Protein AF-A0A6J4NR17-F1 (afdb_monomer)

Structure (mmCIF, N/CA/C/O backbone):
data_AF-A0A6J4NR17-F1
#
_entry.id   AF-A0A6J4NR17-F1
#
loop_
_atom_site.group_PDB
_atom_site.id
_atom_site.type_symbol
_atom_site.label_atom_id
_atom_site.label_alt_id
_atom_site.label_comp_id
_atom_site.label_asym_id
_atom_site.label_entity_id
_atom_site.label_seq_id
_atom_site.pdbx_PDB_ins_code
_atom_site.Cartn_x
_atom_site.Cartn_y
_atom_site.Cartn_z
_atom_site.occupancy
_atom_site.B_iso_or_equiv
_atom_site.auth_seq_id
_atom_site.auth_c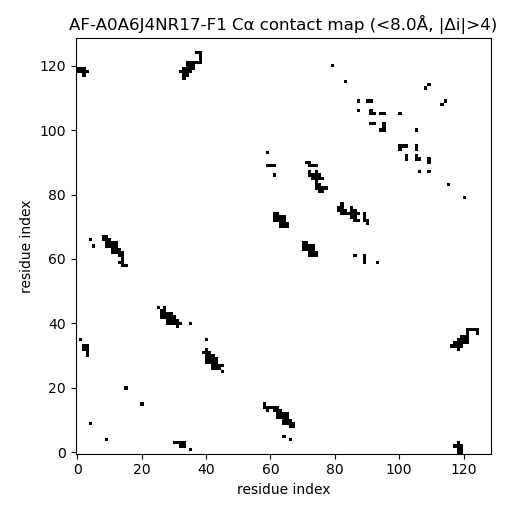omp_id
_atom_site.auth_asym_id
_atom_site.auth_atom_id
_atom_site.pdbx_PDB_model_num
ATOM 1 N N . MET A 1 1 ? 1.013 1.510 -8.398 1.00 89.44 1 MET A N 1
ATOM 2 C CA . MET A 1 1 ? 1.231 1.240 -6.942 1.00 89.44 1 MET A CA 1
ATOM 3 C C . MET A 1 1 ? 2.515 0.470 -6.830 1.00 89.44 1 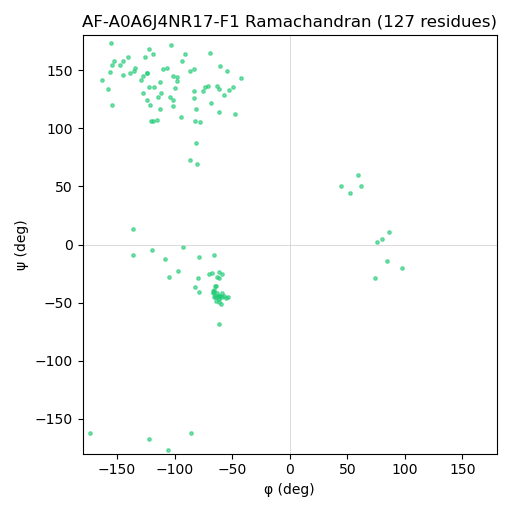MET A C 1
ATOM 5 O O . MET A 1 1 ? 3.311 0.805 -5.965 1.00 89.44 1 MET A O 1
ATOM 9 N N . ASP A 1 2 ? 2.672 -0.502 -7.730 1.00 95.25 2 ASP A N 1
ATOM 10 C CA . ASP A 1 2 ? 3.965 -1.021 -8.154 1.00 95.25 2 ASP A CA 1
ATOM 11 C C . ASP A 1 2 ? 4.675 -1.640 -6.961 1.00 95.25 2 ASP A C 1
ATOM 13 O O . ASP A 1 2 ? 5.808 -1.341 -6.617 1.00 95.25 2 ASP A O 1
ATOM 17 N N . ASP A 1 3 ? 3.915 -2.503 -6.292 1.00 96.62 3 ASP A N 1
ATOM 18 C CA . ASP A 1 3 ? 4.342 -3.299 -5.162 1.00 96.62 3 ASP A CA 1
ATOM 19 C C . ASP A 1 3 ? 4.348 -4.762 -5.601 1.00 96.62 3 ASP A C 1
ATOM 21 O O . ASP A 1 3 ? 3.309 -5.342 -5.935 1.00 96.62 3 ASP A O 1
ATOM 25 N N . HIS A 1 4 ? 5.533 -5.367 -5.598 1.00 95.75 4 HIS A N 1
ATOM 26 C CA . HIS A 1 4 ? 5.730 -6.743 -6.039 1.00 95.75 4 HIS A CA 1
ATOM 27 C C . HIS A 1 4 ? 5.021 -7.775 -5.135 1.00 95.75 4 HIS A C 1
ATOM 29 O O . HIS A 1 4 ? 4.948 -8.955 -5.484 1.00 95.75 4 HIS A O 1
ATOM 35 N N . LEU A 1 5 ? 4.480 -7.351 -3.985 1.00 96.31 5 LEU A N 1
ATOM 36 C CA . LEU A 1 5 ? 3.643 -8.169 -3.108 1.00 96.31 5 LEU A CA 1
ATOM 37 C C . LEU A 1 5 ? 2.194 -8.303 -3.614 1.00 96.31 5 LEU A C 1
ATOM 39 O O . LEU A 1 5 ? 1.425 -9.108 -3.079 1.00 96.31 5 LEU A O 1
ATOM 43 N N . HIS A 1 6 ? 1.771 -7.537 -4.627 1.00 96.06 6 HIS A N 1
ATOM 44 C CA . HIS A 1 6 ? 0.405 -7.584 -5.173 1.00 96.06 6 HIS A CA 1
ATOM 45 C C . HIS A 1 6 ? 0.288 -8.663 -6.252 1.00 96.06 6 HIS A C 1
ATOM 47 O O . HIS A 1 6 ? 0.184 -8.386 -7.442 1.00 96.06 6 HIS A O 1
ATOM 53 N N . GLY A 1 7 ? 0.292 -9.920 -5.811 1.00 95.38 7 GLY A N 1
ATOM 54 C CA . GLY A 1 7 ? 0.147 -11.096 -6.666 1.00 95.38 7 GLY A CA 1
ATOM 55 C C . GLY A 1 7 ? -1.029 -11.995 -6.285 1.00 95.38 7 GLY A C 1
ATOM 56 O O . GLY A 1 7 ? -1.903 -11.649 -5.486 1.00 95.38 7 GLY A O 1
ATOM 57 N N . VAL A 1 8 ? -1.043 -13.197 -6.866 1.00 96.38 8 VAL A N 1
ATOM 58 C CA . VAL A 1 8 ? -2.021 -14.241 -6.532 1.00 96.38 8 VAL A CA 1
ATOM 59 C C . VAL A 1 8 ? -1.949 -14.561 -5.038 1.00 96.38 8 VAL A C 1
ATOM 61 O O . VAL A 1 8 ? -0.882 -14.854 -4.512 1.00 96.38 8 VAL A O 1
ATOM 64 N N . GLY A 1 9 ? -3.103 -14.544 -4.369 1.00 96.81 9 GLY A N 1
ATOM 65 C CA . GLY A 1 9 ? -3.220 -14.827 -2.935 1.00 96.81 9 GLY A CA 1
ATOM 66 C C . GLY A 1 9 ? -3.260 -13.579 -2.051 1.00 96.81 9 GLY A C 1
ATOM 67 O O . GLY A 1 9 ? -3.814 -13.649 -0.955 1.00 96.81 9 GLY A O 1
ATOM 68 N N . THR A 1 10 ? -2.786 -12.432 -2.541 1.00 98.06 10 THR A N 1
ATOM 69 C CA . THR A 1 10 ? -2.851 -11.165 -1.807 1.00 98.06 10 THR A CA 1
ATOM 70 C C . THR A 1 10 ? -4.270 -10.604 -1.827 1.00 98.06 10 THR A C 1
ATOM 72 O O . THR A 1 10 ? -4.911 -10.507 -2.877 1.00 98.06 10 THR A O 1
ATOM 75 N N . LYS A 1 11 ? -4.775 -10.203 -0.659 1.00 98.19 11 LYS A N 1
ATOM 76 C CA . LYS A 1 11 ? -6.002 -9.404 -0.551 1.00 98.19 11 LYS A CA 1
ATOM 77 C C . LYS A 1 11 ? -5.617 -7.944 -0.398 1.00 98.19 11 LYS A C 1
ATOM 79 O O . LYS A 1 11 ? -4.685 -7.631 0.332 1.00 98.19 11 LYS A O 1
ATOM 84 N N . ILE A 1 12 ? -6.356 -7.050 -1.044 1.00 97.88 12 ILE A N 1
ATOM 85 C CA . ILE A 1 12 ? -6.123 -5.611 -0.920 1.00 97.88 12 ILE A CA 1
ATOM 86 C C . ILE A 1 12 ? -7.417 -4.942 -0.469 1.00 97.88 12 ILE A C 1
ATOM 88 O O . ILE A 1 12 ? -8.467 -5.083 -1.100 1.00 97.88 12 ILE A O 1
ATOM 92 N N . TYR A 1 13 ? -7.331 -4.215 0.637 1.00 97.62 13 TYR A N 1
ATOM 93 C CA . TYR A 1 13 ? -8.410 -3.437 1.219 1.00 97.62 13 TYR A CA 1
ATOM 94 C C . TYR A 1 13 ? -8.309 -2.004 0.711 1.00 97.62 13 TYR A C 1
ATOM 96 O O . TYR A 1 13 ? -7.406 -1.260 1.089 1.00 97.62 13 TYR A O 1
ATOM 104 N N . PHE A 1 14 ? -9.249 -1.612 -0.147 1.00 97.38 14 PHE A N 1
ATOM 105 C CA . PHE A 1 14 ? -9.323 -0.256 -0.681 1.00 97.38 14 PHE A CA 1
ATOM 106 C C . PHE A 1 14 ? -10.376 0.578 0.061 1.00 97.38 14 PHE A C 1
ATOM 108 O O . PHE A 1 14 ? -11.509 0.117 0.229 1.00 97.38 14 PHE A O 1
ATOM 115 N N . PRO A 1 15 ? -10.065 1.830 0.449 1.00 96.56 15 PRO A N 1
ATOM 116 C CA . PRO A 1 15 ? -11.072 2.740 0.978 1.00 96.56 15 PRO A CA 1
ATOM 117 C C . PRO A 1 15 ? -12.067 3.142 -0.117 1.00 96.56 15 PRO A C 1
ATOM 119 O O . PRO A 1 15 ? -11.701 3.727 -1.140 1.00 96.56 15 PRO A O 1
ATOM 122 N N . VAL A 1 16 ? -13.354 2.872 0.109 1.00 97.00 16 VAL A N 1
ATOM 123 C CA . VAL A 1 16 ? -14.417 3.214 -0.845 1.00 97.00 16 VAL A CA 1
ATOM 124 C C . VAL A 1 16 ? -14.788 4.683 -0.669 1.00 97.00 16 VAL A C 1
ATOM 126 O O . VAL A 1 16 ? -15.254 5.098 0.392 1.00 97.00 16 VAL A O 1
ATOM 129 N N . ARG A 1 17 ? -14.569 5.488 -1.713 1.00 95.75 17 ARG A N 1
ATOM 130 C CA . ARG A 1 17 ? -14.853 6.939 -1.714 1.00 95.75 17 ARG A CA 1
ATOM 131 C C . ARG A 1 17 ? -15.868 7.372 -2.766 1.00 95.75 17 ARG A C 1
ATOM 133 O O . ARG A 1 17 ? -16.241 8.538 -2.804 1.00 95.75 17 ARG A O 1
ATOM 140 N N . GLN A 1 18 ? -16.307 6.444 -3.614 1.00 96.25 18 GLN A N 1
ATOM 141 C CA . GLN A 1 18 ? -17.293 6.679 -4.665 1.00 96.25 18 GLN A CA 1
ATOM 142 C C . GLN A 1 18 ? -18.333 5.552 -4.685 1.00 96.25 18 GLN A C 1
ATOM 144 O O . GLN A 1 18 ? -17.998 4.410 -4.344 1.00 96.25 18 GLN A O 1
ATOM 149 N N . PRO A 1 19 ? -19.588 5.837 -5.086 1.00 96.38 19 PRO A N 1
ATOM 150 C CA . PRO A 1 19 ? -20.607 4.809 -5.265 1.00 96.38 19 PRO A CA 1
ATOM 151 C C . PRO A 1 19 ? -20.119 3.680 -6.177 1.00 96.38 19 PRO A C 1
ATOM 153 O O . PRO A 1 19 ? -19.550 3.928 -7.235 1.00 96.38 19 PRO A O 1
ATOM 156 N N . GLY A 1 20 ? -20.334 2.433 -5.755 1.00 94.88 20 GLY A N 1
ATOM 157 C CA . GLY A 1 20 ? -19.921 1.248 -6.513 1.00 94.88 20 GLY A CA 1
ATOM 158 C C . GLY A 1 20 ? -18.422 0.927 -6.467 1.00 94.88 20 GLY A C 1
ATOM 159 O O . GLY A 1 20 ? -18.003 -0.022 -7.120 1.00 94.88 20 GLY A O 1
ATOM 160 N N . GLY A 1 21 ? -17.603 1.684 -5.725 1.00 95.31 21 GLY A N 1
ATOM 161 C CA . GLY A 1 21 ? -16.163 1.432 -5.567 1.00 95.31 21 GLY A CA 1
ATOM 162 C C . GLY A 1 21 ? -15.306 1.782 -6.789 1.00 95.31 21 GLY A C 1
ATOM 163 O O . GLY A 1 21 ? -14.162 2.180 -6.607 1.00 95.31 21 GLY A O 1
ATOM 164 N N . MET A 1 22 ? -15.869 1.711 -8.002 1.00 96.06 22 MET A N 1
ATOM 165 C CA . MET A 1 22 ? -15.235 2.103 -9.270 1.00 96.06 22 MET A CA 1
ATOM 166 C C . MET A 1 22 ? -13.857 1.453 -9.480 1.00 96.06 22 MET A C 1
ATOM 168 O O . MET A 1 22 ? -12.899 2.118 -9.865 1.00 96.06 22 MET A O 1
ATOM 172 N N . PHE A 1 23 ? -13.754 0.153 -9.193 1.00 95.69 23 PHE A N 1
ATOM 173 C CA . PHE A 1 23 ? -12.497 -0.585 -9.291 1.00 95.69 23 PHE A CA 1
ATOM 174 C C . PHE A 1 23 ? -11.968 -0.640 -10.732 1.00 95.69 23 PHE A C 1
ATOM 176 O O . PHE A 1 23 ? -12.715 -0.936 -11.666 1.00 95.69 23 PHE A O 1
ATOM 183 N N . GLY A 1 24 ? -10.663 -0.418 -10.882 1.00 95.44 24 GLY A N 1
ATOM 184 C CA . GLY A 1 24 ? -9.911 -0.621 -12.114 1.00 95.44 24 GLY A CA 1
ATOM 185 C C . GLY A 1 24 ? -8.564 -1.268 -11.805 1.00 95.44 24 GLY A C 1
ATOM 186 O O . GLY A 1 24 ? -7.993 -1.034 -10.741 1.00 95.44 24 GLY A O 1
ATOM 187 N N . VAL A 1 25 ? -8.075 -2.092 -12.730 1.00 96.25 25 VAL A N 1
ATOM 188 C CA . VAL A 1 25 ? -6.800 -2.808 -12.613 1.00 96.25 25 VAL A CA 1
ATOM 189 C C . VAL A 1 25 ? -6.143 -2.922 -13.988 1.00 96.25 25 VAL A C 1
ATOM 191 O O . VAL A 1 25 ? -6.835 -3.038 -15.000 1.00 96.25 25 VAL A O 1
ATOM 194 N N . GLY A 1 26 ? -4.818 -2.863 -14.016 1.00 96.25 26 GLY A N 1
ATOM 195 C CA . GLY A 1 26 ? -3.976 -2.919 -15.208 1.00 96.25 26 GLY A CA 1
ATOM 196 C C . GLY A 1 26 ? -2.509 -2.979 -14.790 1.00 96.25 26 GLY A C 1
ATOM 197 O O . GLY A 1 26 ? -2.245 -3.278 -13.630 1.00 96.25 26 GLY A O 1
ATOM 198 N N . ASP A 1 27 ? -1.608 -2.661 -15.722 1.00 96.62 27 ASP A N 1
ATOM 199 C CA . ASP A 1 27 ? -0.167 -2.519 -15.459 1.00 96.62 27 ASP A CA 1
ATOM 200 C C . ASP A 1 27 ? 0.472 -3.797 -14.896 1.00 96.62 27 ASP A C 1
ATOM 202 O O . ASP A 1 27 ? 0.917 -3.877 -13.756 1.00 96.62 27 ASP A O 1
ATOM 206 N N . MET A 1 28 ? 0.381 -4.872 -15.683 1.00 97.62 28 MET A N 1
ATOM 207 C CA . MET A 1 28 ? 0.824 -6.188 -15.238 1.00 97.62 28 MET A CA 1
ATOM 208 C C . MET A 1 28 ? 2.329 -6.317 -15.440 1.00 97.62 28 MET A C 1
ATOM 210 O O . MET A 1 28 ? 2.823 -6.218 -16.565 1.00 97.62 28 MET A O 1
ATOM 214 N N . HIS A 1 29 ? 3.034 -6.671 -14.370 1.00 98.00 29 HIS A N 1
ATOM 215 C CA . HIS A 1 29 ? 4.445 -7.033 -14.421 1.00 98.00 29 HIS A CA 1
ATOM 216 C C . HIS A 1 29 ? 4.617 -8.545 -14.303 1.00 98.00 29 HIS A C 1
ATOM 218 O O . HIS A 1 29 ? 4.152 -9.169 -13.351 1.00 98.00 29 HIS A O 1
ATOM 224 N N . ALA A 1 30 ? 5.344 -9.155 -15.240 1.00 97.56 30 ALA A N 1
ATOM 225 C CA . ALA A 1 30 ? 5.776 -10.547 -15.104 1.00 97.56 30 ALA A CA 1
ATOM 226 C C . ALA A 1 30 ? 6.848 -10.711 -14.007 1.00 97.56 30 ALA A C 1
ATOM 228 O O . ALA A 1 30 ? 7.011 -11.794 -13.449 1.00 97.56 30 ALA A O 1
ATOM 229 N N . SER A 1 31 ? 7.595 -9.641 -13.722 1.00 97.00 31 SER A N 1
ATOM 230 C CA . SER A 1 31 ? 8.553 -9.534 -12.622 1.00 97.00 31 SER A CA 1
ATOM 231 C C . SER A 1 31 ? 8.871 -8.062 -12.371 1.00 97.00 31 SER A C 1
ATOM 233 O O . SER A 1 31 ? 9.044 -7.299 -13.319 1.00 97.00 31 SER A O 1
ATOM 235 N N . MET A 1 32 ? 9.021 -7.685 -11.107 1.00 97.25 32 MET A N 1
ATOM 236 C CA . MET A 1 32 ? 9.438 -6.355 -10.656 1.00 97.25 32 MET A CA 1
ATOM 237 C C . MET A 1 32 ? 10.093 -6.504 -9.276 1.00 97.25 32 MET A C 1
ATOM 239 O O . MET 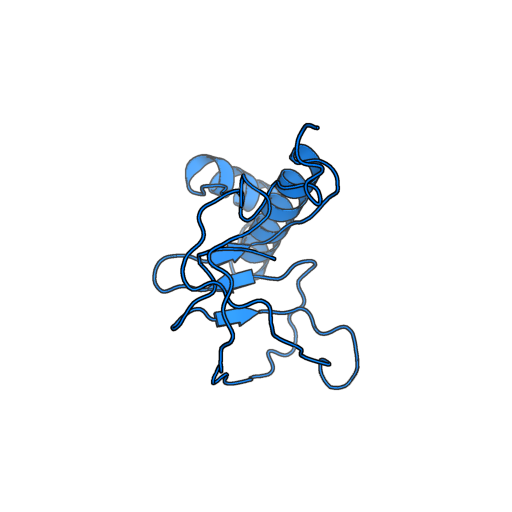A 1 32 ? 9.829 -7.481 -8.575 1.00 97.25 32 MET A O 1
ATOM 243 N N . GLY A 1 33 ? 10.977 -5.580 -8.909 1.00 96.62 33 GLY A N 1
ATOM 244 C CA . GLY A 1 33 ? 11.565 -5.516 -7.571 1.00 96.62 33 GLY A CA 1
ATOM 245 C C . GLY A 1 33 ? 11.302 -4.166 -6.914 1.00 96.62 33 GLY A C 1
ATOM 246 O O . GLY A 1 33 ? 10.900 -3.221 -7.594 1.00 96.62 33 GLY A O 1
ATOM 247 N N . ASP A 1 34 ? 11.582 -4.088 -5.615 1.00 96.44 34 ASP A N 1
ATOM 248 C CA . ASP A 1 34 ? 11.433 -2.866 -4.826 1.00 96.44 34 ASP A CA 1
ATOM 249 C C . ASP A 1 34 ? 12.083 -1.648 -5.489 1.00 96.44 34 ASP A C 1
ATOM 251 O O . ASP A 1 34 ? 13.220 -1.677 -5.977 1.00 96.44 34 ASP A O 1
ATOM 255 N N . GLY A 1 35 ? 11.340 -0.548 -5.472 1.00 94.19 35 GLY A N 1
ATOM 256 C CA . GLY A 1 35 ? 11.745 0.741 -6.003 1.00 94.19 35 GLY A CA 1
ATOM 257 C C . GLY A 1 35 ? 11.506 0.919 -7.499 1.00 94.19 35 GLY A C 1
ATOM 258 O O . GLY A 1 35 ? 11.567 2.066 -7.940 1.00 94.19 35 GLY A O 1
ATOM 259 N N . GLU A 1 36 ? 11.241 -0.155 -8.255 1.00 94.56 36 GLU A N 1
ATOM 260 C CA . GLU A 1 36 ? 11.090 -0.119 -9.717 1.00 94.56 36 GLU A CA 1
ATOM 261 C C . GLU A 1 36 ? 12.191 0.746 -10.368 1.00 94.56 36 GLU A C 1
ATOM 263 O O . GLU A 1 36 ? 11.950 1.700 -11.100 1.00 94.56 36 GLU A O 1
ATOM 268 N N . ILE A 1 37 ? 13.450 0.486 -10.005 1.00 91.75 37 ILE A N 1
ATOM 269 C CA . ILE A 1 37 ? 14.525 1.495 -10.064 1.00 91.75 37 ILE A CA 1
ATOM 270 C C . ILE A 1 37 ? 14.842 2.059 -11.459 1.00 91.75 37 ILE A C 1
ATOM 272 O O . ILE A 1 37 ? 15.402 3.151 -11.561 1.00 91.75 37 ILE A O 1
ATOM 276 N N . CYS A 1 38 ? 14.526 1.332 -12.534 1.00 90.75 38 CYS A N 1
ATOM 277 C CA . CYS A 1 38 ? 14.692 1.809 -13.911 1.00 90.75 38 CYS A CA 1
ATOM 278 C C . CYS A 1 38 ? 13.430 2.480 -14.484 1.00 90.75 38 CYS A C 1
ATOM 280 O O . CYS A 1 38 ? 13.471 2.985 -15.607 1.00 90.75 38 CYS A O 1
ATOM 282 N N . GLY A 1 39 ? 12.344 2.520 -13.709 1.00 91.44 39 GLY A N 1
ATOM 283 C CA . GLY A 1 39 ? 11.044 3.089 -14.055 1.00 91.44 39 GLY A CA 1
ATOM 284 C C . GLY A 1 39 ? 10.095 2.142 -14.784 1.00 91.44 39 GLY A C 1
ATOM 285 O O . GLY A 1 39 ? 9.123 2.624 -15.351 1.00 91.44 39 GLY A O 1
ATOM 286 N N . THR A 1 40 ? 10.412 0.849 -14.853 1.00 93.56 40 THR A N 1
ATOM 287 C CA . THR A 1 40 ? 9.543 -0.181 -15.436 1.00 93.56 40 THR A CA 1
ATOM 288 C C . THR A 1 40 ? 9.878 -1.556 -14.859 1.00 93.56 40 THR A C 1
ATOM 290 O O . THR A 1 40 ? 11.043 -1.847 -14.552 1.00 93.56 40 THR A O 1
ATOM 293 N N . GLY A 1 41 ? 8.874 -2.421 -14.741 1.00 94.56 41 GLY A N 1
ATOM 294 C CA . GLY A 1 41 ? 9.057 -3.853 -14.538 1.00 94.56 41 GLY A CA 1
ATOM 295 C C . GLY A 1 41 ? 9.248 -4.615 -15.856 1.00 94.56 41 GLY A C 1
ATOM 296 O O . GLY A 1 41 ? 9.553 -4.069 -16.916 1.00 94.56 41 GLY A O 1
ATOM 297 N N . VAL A 1 42 ? 9.050 -5.932 -15.817 1.00 97.75 42 VAL A N 1
ATOM 298 C CA . VAL A 1 42 ? 8.852 -6.723 -17.041 1.00 97.75 42 VAL A CA 1
ATOM 299 C C . VAL A 1 42 ? 7.394 -6.575 -17.470 1.00 97.75 42 VAL A C 1
ATOM 301 O O . VAL A 1 42 ? 6.550 -7.381 -17.077 1.00 97.75 42 VAL A O 1
ATOM 304 N N . GLU A 1 43 ? 7.107 -5.536 -18.253 1.00 97.88 43 GLU A N 1
ATOM 305 C CA . GLU A 1 43 ? 5.752 -5.212 -18.716 1.00 97.88 43 GLU A CA 1
ATOM 306 C C . GLU A 1 43 ? 5.139 -6.318 -19.575 1.00 97.88 43 GLU A C 1
ATOM 308 O O . GLU A 1 43 ? 5.767 -6.829 -20.511 1.00 97.88 43 GLU A O 1
ATOM 313 N N . ILE A 1 44 ? 3.882 -6.666 -19.298 1.00 98.06 44 ILE A N 1
ATOM 314 C CA . ILE A 1 44 ? 3.162 -7.684 -20.060 1.00 98.06 44 ILE A CA 1
ATOM 315 C C . ILE A 1 44 ? 1.662 -7.381 -20.155 1.00 98.06 44 ILE A C 1
ATOM 317 O O . ILE A 1 44 ? 1.064 -6.730 -19.304 1.00 98.06 44 ILE A O 1
ATOM 321 N N . ALA A 1 45 ? 1.015 -7.896 -21.201 1.00 98.12 45 ALA A N 1
ATOM 322 C CA . ALA A 1 45 ? -0.436 -8.037 -21.187 1.00 98.12 45 ALA A CA 1
ATOM 323 C C . ALA A 1 45 ? -0.828 -9.154 -20.208 1.00 98.12 45 ALA A C 1
ATOM 325 O O . ALA A 1 45 ? -0.230 -10.230 -20.223 1.00 98.12 45 ALA A O 1
ATOM 326 N N . GLY A 1 46 ? -1.854 -8.932 -19.391 1.00 94.94 46 GLY A N 1
ATOM 327 C CA . GLY A 1 46 ? -2.315 -9.934 -18.435 1.00 94.94 46 GLY A CA 1
ATOM 328 C C . GLY A 1 46 ? -3.822 -9.918 -18.247 1.00 94.94 46 GLY A C 1
ATOM 329 O O . GLY A 1 46 ? -4.497 -8.922 -18.505 1.00 94.94 46 GLY A O 1
ATOM 330 N N . GLU A 1 47 ? -4.333 -11.051 -17.783 1.00 96.88 47 GLU A N 1
ATOM 331 C CA . GLU A 1 47 ? -5.710 -11.218 -17.339 1.00 96.88 47 GLU A CA 1
ATOM 332 C C . GLU A 1 47 ? -5.688 -11.589 -15.857 1.00 96.88 47 GLU A C 1
ATOM 334 O O . GLU A 1 47 ? -4.896 -12.433 -15.433 1.00 96.88 47 GLU A O 1
ATOM 339 N N . VAL A 1 48 ? -6.556 -10.958 -15.066 1.00 96.69 48 VAL A N 1
ATOM 340 C CA . VAL A 1 48 ? -6.667 -11.220 -13.630 1.00 96.69 48 VAL A CA 1
ATOM 341 C C . VAL A 1 48 ? -8.081 -11.643 -13.273 1.00 96.69 48 VAL A C 1
ATOM 343 O O . VAL A 1 48 ? -9.064 -11.036 -13.694 1.00 96.69 48 VAL A O 1
ATOM 346 N N . THR A 1 49 ? -8.182 -12.681 -12.447 1.00 97.81 49 THR A N 1
ATOM 347 C CA . THR A 1 49 ? -9.437 -13.074 -11.805 1.00 97.81 49 THR A CA 1
ATOM 348 C C . THR A 1 49 ? -9.418 -12.577 -10.369 1.00 97.81 49 THR A C 1
ATOM 350 O O . THR A 1 49 ? -8.562 -12.973 -9.582 1.00 97.81 49 THR A O 1
ATOM 353 N N . VAL A 1 50 ? -10.375 -11.722 -10.019 1.00 97.44 50 VAL A N 1
ATOM 354 C CA . VAL A 1 50 ? -10.474 -11.104 -8.692 1.00 97.44 50 VAL A CA 1
ATOM 355 C C . VAL A 1 50 ? -11.834 -11.388 -8.061 1.00 97.44 50 VAL A C 1
ATOM 357 O O . VAL A 1 50 ? -12.851 -11.488 -8.747 1.00 97.44 50 VAL A O 1
ATOM 360 N N . ARG A 1 51 ? -11.856 -11.508 -6.731 1.00 97.81 51 ARG A N 1
ATOM 361 C CA . ARG A 1 51 ? -13.082 -11.628 -5.934 1.00 97.81 51 ARG A CA 1
ATOM 362 C C . ARG A 1 51 ? -13.255 -10.367 -5.103 1.00 97.81 51 ARG A C 1
ATOM 364 O O . ARG A 1 51 ? -12.340 -9.982 -4.383 1.00 97.81 51 ARG A O 1
ATOM 371 N N . PHE A 1 52 ? -14.447 -9.787 -5.154 1.00 97.50 52 PHE A N 1
ATOM 372 C CA . PHE A 1 52 ? -14.798 -8.621 -4.350 1.00 97.50 52 PHE A CA 1
ATOM 373 C C . PHE A 1 52 ? -15.644 -9.010 -3.146 1.00 97.50 52 PHE A C 1
ATOM 375 O O . PHE A 1 52 ? -16.489 -9.903 -3.221 1.00 97.50 52 PHE A O 1
ATOM 382 N N . ASP A 1 53 ? -15.426 -8.287 -2.056 1.00 97.19 53 ASP A N 1
ATOM 383 C CA . ASP A 1 53 ? -16.278 -8.267 -0.875 1.00 97.19 53 ASP A CA 1
ATOM 384 C C . ASP A 1 53 ? -16.358 -6.823 -0.358 1.00 97.19 53 ASP A C 1
ATOM 386 O O . ASP A 1 53 ? -15.527 -5.984 -0.717 1.00 97.19 53 ASP A O 1
ATOM 390 N N . LEU A 1 54 ? -17.362 -6.515 0.463 1.00 96.69 54 LEU A N 1
ATOM 391 C CA . LEU A 1 54 ? -17.565 -5.182 1.020 1.00 96.69 54 LEU A CA 1
ATOM 392 C C . LEU A 1 54 ? -17.479 -5.208 2.545 1.00 96.69 54 LEU A C 1
ATOM 394 O O . LEU A 1 54 ? -18.424 -5.594 3.237 1.00 96.69 54 LEU A O 1
ATOM 398 N N . LEU A 1 55 ? -16.374 -4.683 3.068 1.00 95.69 55 LEU A N 1
ATOM 399 C CA . LEU A 1 55 ? -16.181 -4.478 4.497 1.00 95.69 55 LEU A CA 1
ATOM 400 C C . LEU A 1 55 ? -16.850 -3.172 4.945 1.00 95.69 55 LEU A C 1
ATOM 402 O O . LEU A 1 55 ? -16.379 -2.077 4.650 1.00 95.69 55 LEU A O 1
ATOM 406 N N . LYS A 1 56 ? -17.977 -3.281 5.653 1.00 95.56 56 LYS A N 1
ATOM 407 C CA . LYS A 1 56 ? -18.709 -2.118 6.180 1.00 95.56 56 LYS A CA 1
ATOM 408 C C . LYS A 1 56 ? -18.176 -1.696 7.548 1.00 95.56 56 LYS A C 1
ATOM 410 O O . LYS A 1 56 ? -17.763 -2.531 8.344 1.00 95.56 56 LYS A O 1
ATOM 415 N N . GLY A 1 57 ? -18.267 -0.399 7.842 1.00 92.81 57 GLY A N 1
ATOM 416 C CA . GLY A 1 57 ? -17.922 0.157 9.156 1.00 92.81 57 GLY A CA 1
ATOM 417 C C . GLY A 1 57 ? -16.426 0.371 9.395 1.00 92.81 57 GLY A C 1
ATOM 418 O O . GLY A 1 57 ? -16.055 0.778 10.490 1.00 92.81 57 GLY A O 1
ATOM 419 N N . LYS A 1 58 ? -15.580 0.138 8.386 1.00 91.56 58 LYS A N 1
ATOM 420 C CA . LYS A 1 58 ? -14.149 0.457 8.411 1.00 91.56 58 LYS A CA 1
ATOM 421 C C . LYS A 1 58 ? -13.792 1.357 7.232 1.00 91.56 58 LYS A C 1
ATOM 423 O O . LYS A 1 58 ? -14.418 1.259 6.178 1.00 91.56 58 LYS A O 1
ATOM 428 N N . GLN A 1 59 ? -12.811 2.233 7.429 1.00 92.56 59 GLN A N 1
ATOM 429 C CA . GLN A 1 59 ? -12.297 3.127 6.394 1.00 92.56 59 GLN A CA 1
ATOM 430 C C . GLN A 1 59 ? -10.848 3.508 6.716 1.00 92.56 59 GLN A C 1
ATOM 432 O O . GLN A 1 59 ? -10.602 4.112 7.757 1.00 92.56 59 GLN A O 1
ATOM 437 N N . GLY A 1 60 ? -9.923 3.180 5.813 1.00 92.25 60 GLY A N 1
ATOM 438 C CA . GLY A 1 60 ? -8.525 3.626 5.868 1.00 92.25 60 GLY A CA 1
ATOM 439 C C . GLY A 1 60 ? -8.293 4.936 5.108 1.00 92.25 60 GLY A C 1
ATOM 440 O O . GLY A 1 60 ? -9.125 5.356 4.286 1.00 92.25 60 GLY A O 1
ATOM 441 N N . ALA A 1 61 ? -7.162 5.598 5.355 1.00 95.50 61 ALA A N 1
ATOM 442 C CA . ALA A 1 61 ? -6.713 6.695 4.496 1.00 95.50 61 ALA A CA 1
ATOM 443 C C . ALA A 1 61 ? -5.993 6.140 3.257 1.00 95.50 61 ALA A C 1
ATOM 445 O O . ALA A 1 61 ? -6.219 6.621 2.141 1.00 95.50 61 ALA A O 1
ATOM 446 N N . TRP A 1 62 ? -5.242 5.059 3.429 1.00 97.38 62 TRP A N 1
ATOM 447 C CA . TRP A 1 62 ? -4.532 4.360 2.364 1.00 97.38 62 TRP A CA 1
ATOM 448 C C . TRP A 1 62 ? -5.009 2.913 2.195 1.00 97.38 62 TRP A C 1
ATOM 450 O O . TRP A 1 62 ? -5.720 2.389 3.055 1.00 97.38 62 TRP A O 1
ATOM 460 N N . PRO A 1 63 ? -4.688 2.259 1.063 1.00 97.25 63 PRO A N 1
ATOM 461 C CA . PRO A 1 63 ? -4.889 0.826 0.934 1.00 97.25 63 PRO A CA 1
ATOM 462 C C . PRO A 1 63 ? -4.085 0.050 1.980 1.00 97.25 63 PRO A C 1
ATOM 464 O O . PRO A 1 63 ? -3.020 0.488 2.417 1.00 97.25 63 PRO A O 1
ATOM 467 N N . VAL A 1 64 ? -4.565 -1.141 2.318 1.00 97.69 64 VAL A N 1
ATOM 468 C CA . VAL A 1 64 ? -3.821 -2.120 3.117 1.00 97.69 64 VAL A CA 1
ATOM 469 C C . VAL A 1 64 ? -3.829 -3.444 2.367 1.00 97.69 64 VAL A C 1
ATOM 471 O O . VAL A 1 64 ? -4.891 -3.892 1.939 1.00 97.69 64 VAL A O 1
ATOM 474 N N . SER A 1 65 ? -2.672 -4.074 2.207 1.00 97.94 65 SER A N 1
ATOM 475 C CA . SER A 1 65 ? -2.564 -5.425 1.650 1.00 97.94 65 SER A CA 1
ATOM 476 C C . SER A 1 65 ? -2.442 -6.452 2.772 1.00 97.94 65 SER A C 1
ATOM 478 O O . SER A 1 65 ? -1.815 -6.195 3.793 1.00 97.94 65 SER A O 1
ATOM 480 N N . GLU A 1 66 ? -3.034 -7.622 2.586 1.00 97.81 66 GLU A N 1
ATOM 481 C CA . GLU A 1 66 ? -2.917 -8.781 3.470 1.00 97.81 66 GLU A CA 1
ATOM 482 C C . GLU A 1 66 ? -2.361 -9.939 2.642 1.00 97.81 66 GLU A C 1
ATOM 484 O O . GLU A 1 66 ? -2.965 -10.354 1.644 1.00 97.81 66 GLU A O 1
ATOM 489 N N . THR A 1 67 ? -1.206 -10.444 3.061 1.00 97.19 67 THR A N 1
ATOM 490 C CA . THR A 1 67 ? -0.611 -11.690 2.570 1.00 97.19 67 THR A CA 1
ATOM 491 C C . THR A 1 67 ? -0.775 -12.785 3.628 1.00 97.19 67 THR A C 1
ATOM 493 O O . THR A 1 67 ? -1.383 -12.569 4.676 1.00 97.19 67 THR A O 1
ATOM 496 N N . GLU A 1 68 ? -0.237 -13.978 3.374 1.00 96.25 68 GLU A N 1
ATOM 497 C CA . GLU A 1 68 ? -0.189 -15.042 4.387 1.00 96.25 68 GLU A CA 1
ATOM 498 C C . GLU A 1 68 ? 0.666 -14.652 5.608 1.00 96.25 68 GLU A C 1
ATOM 500 O O . GLU A 1 68 ? 0.411 -15.109 6.721 1.00 96.25 68 GLU A O 1
ATOM 505 N N . GLU A 1 69 ? 1.655 -13.781 5.408 1.00 95.00 69 GLU A N 1
ATOM 506 C CA . GLU A 1 69 ? 2.693 -13.487 6.398 1.00 95.00 69 GLU A CA 1
ATOM 507 C C . GLU A 1 69 ? 2.500 -12.131 7.086 1.00 95.00 69 GLU A C 1
ATOM 509 O O . GLU A 1 69 ? 2.940 -11.955 8.225 1.00 95.00 69 GLU A O 1
ATOM 514 N N . ALA A 1 70 ? 1.861 -11.163 6.419 1.00 95.94 70 ALA A N 1
ATOM 515 C CA . ALA A 1 70 ? 1.851 -9.783 6.884 1.00 95.94 70 ALA A CA 1
ATOM 516 C C . ALA A 1 70 ? 0.625 -8.971 6.447 1.00 95.94 70 ALA A C 1
ATOM 518 O O . ALA A 1 70 ? -0.018 -9.229 5.429 1.00 95.94 70 ALA A O 1
ATOM 519 N N . TRP A 1 71 ? 0.373 -7.916 7.224 1.00 97.12 71 TRP A N 1
ATOM 520 C CA . TRP A 1 71 ? -0.460 -6.781 6.840 1.00 97.12 71 TRP A CA 1
ATOM 521 C C . TRP A 1 71 ? 0.456 -5.622 6.452 1.00 97.12 71 TRP A C 1
ATOM 523 O O . TRP A 1 71 ? 1.302 -5.211 7.244 1.00 97.12 71 TRP A O 1
ATOM 533 N N . ILE A 1 72 ? 0.283 -5.095 5.244 1.00 97.75 72 ILE A N 1
ATOM 534 C CA . ILE A 1 72 ? 1.124 -4.055 4.655 1.00 97.75 72 ILE A CA 1
ATOM 535 C C . ILE A 1 72 ? 0.274 -2.806 4.452 1.00 97.75 72 ILE A C 1
ATOM 537 O O . ILE A 1 72 ? -0.588 -2.768 3.574 1.00 97.75 72 ILE A O 1
ATOM 541 N N . ALA A 1 73 ? 0.496 -1.788 5.281 1.00 97.62 73 ALA A N 1
ATOM 542 C CA . ALA A 1 73 ? -0.145 -0.491 5.118 1.00 97.62 73 ALA A CA 1
ATOM 543 C C . ALA A 1 73 ? 0.620 0.354 4.095 1.00 97.62 73 ALA A C 1
ATOM 545 O O . ALA A 1 73 ? 1.843 0.478 4.172 1.00 97.62 73 ALA A O 1
ATOM 546 N N . HIS A 1 74 ? -0.107 0.946 3.151 1.00 97.69 74 HIS A N 1
ATOM 54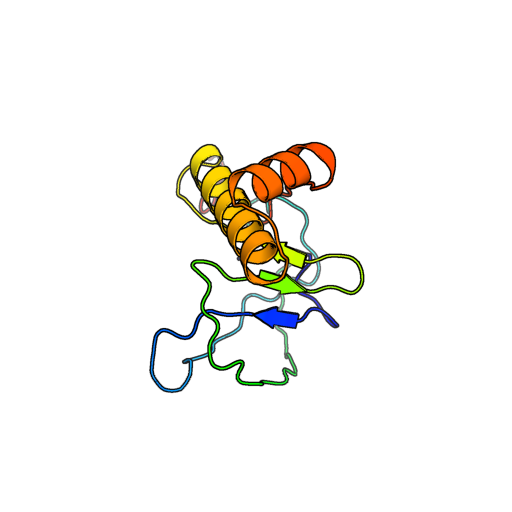7 C CA . HIS A 1 74 ? 0.487 1.748 2.086 1.00 97.69 74 HIS A CA 1
ATOM 548 C C . HIS A 1 74 ? 0.530 3.229 2.449 1.00 97.69 74 HIS A C 1
ATOM 550 O O . HIS A 1 7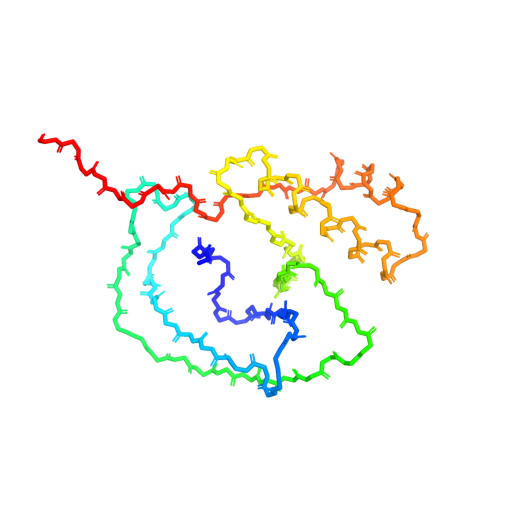4 ? -0.245 3.716 3.265 1.00 97.69 74 HIS A O 1
ATOM 556 N N . GLY A 1 75 ? 1.425 3.965 1.802 1.00 96.50 75 GLY A N 1
ATOM 557 C CA . GLY A 1 75 ? 1.494 5.418 1.878 1.00 96.50 75 GLY A CA 1
ATOM 558 C C . GLY A 1 75 ? 2.217 5.950 0.653 1.00 96.50 75 GLY A C 1
ATOM 559 O O . GLY A 1 75 ? 3.247 5.409 0.260 1.00 96.50 75 GLY A O 1
ATOM 560 N N . THR A 1 76 ? 1.676 6.991 0.021 1.00 94.38 76 THR A N 1
ATOM 561 C CA . THR A 1 76 ? 2.317 7.615 -1.145 1.00 94.38 76 THR A CA 1
ATOM 562 C C . THR A 1 76 ? 2.417 9.116 -0.946 1.00 94.38 76 THR A C 1
ATOM 564 O O . THR A 1 76 ? 1.512 9.755 -0.410 1.00 94.38 76 THR A O 1
ATOM 567 N N . ALA A 1 77 ? 3.533 9.683 -1.378 1.00 93.62 77 ALA A N 1
ATOM 568 C CA . ALA A 1 77 ? 3.768 11.114 -1.395 1.00 93.62 77 ALA A CA 1
ATOM 569 C C . ALA A 1 77 ? 4.805 11.435 -2.475 1.00 93.62 77 ALA A C 1
ATOM 571 O O . ALA A 1 77 ? 5.388 10.534 -3.075 1.00 93.62 77 ALA A O 1
ATOM 572 N N . ILE A 1 78 ? 5.039 12.726 -2.712 1.00 89.75 78 ILE A N 1
ATOM 573 C CA . ILE A 1 78 ? 6.058 13.185 -3.668 1.00 89.75 78 ILE A CA 1
ATOM 574 C C . ILE A 1 78 ? 7.464 12.814 -3.181 1.00 89.75 78 ILE A C 1
ATOM 576 O O . ILE A 1 78 ? 8.302 12.395 -3.974 1.00 89.75 78 ILE A O 1
ATOM 580 N N . GLU A 1 79 ? 7.713 12.965 -1.88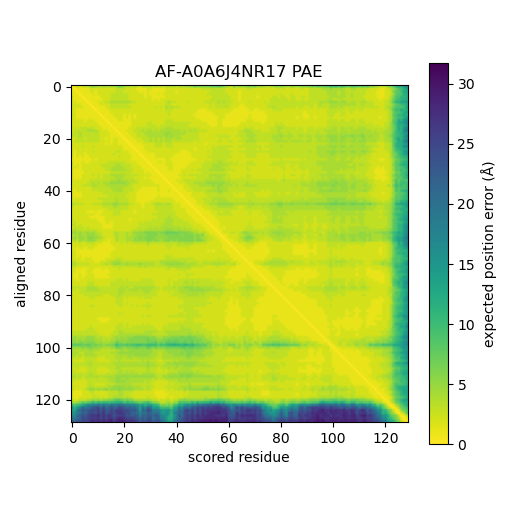0 1.00 90.69 79 GLU A N 1
ATOM 581 C CA . GLU A 1 79 ? 9.010 12.715 -1.262 1.00 90.69 79 GLU A CA 1
ATOM 582 C C . GLU A 1 79 ? 8.936 11.498 -0.334 1.00 90.69 79 GLU A C 1
ATOM 584 O O . GLU A 1 79 ? 7.975 11.318 0.420 1.00 90.69 79 GLU A O 1
ATOM 589 N N . TYR A 1 80 ? 9.985 10.673 -0.354 1.00 91.69 80 TYR A N 1
ATOM 590 C CA . TYR A 1 80 ? 10.045 9.429 0.418 1.00 91.69 80 TYR A CA 1
ATOM 591 C C . TYR A 1 80 ? 9.760 9.604 1.926 1.00 91.69 80 TYR A C 1
ATOM 593 O O . TYR A 1 80 ? 8.962 8.833 2.459 1.00 91.69 80 TYR A O 1
ATOM 601 N N . PRO A 1 81 ? 10.316 10.611 2.638 1.00 95.75 81 PRO A N 1
ATOM 602 C CA . PRO A 1 81 ? 10.036 10.785 4.066 1.00 95.75 81 PRO A CA 1
ATOM 603 C C . PRO A 1 81 ? 8.556 11.036 4.380 1.00 95.75 81 PRO A C 1
ATOM 605 O O . PRO A 1 81 ? 8.089 10.702 5.470 1.00 95.75 81 PRO A O 1
ATOM 608 N N . ASP A 1 82 ? 7.819 11.630 3.442 1.00 96.25 82 ASP A N 1
ATOM 609 C CA . ASP A 1 82 ? 6.391 11.875 3.600 1.00 96.25 82 ASP A CA 1
ATOM 610 C C . ASP A 1 82 ? 5.588 10.599 3.340 1.00 96.25 82 ASP A C 1
ATOM 612 O O . ASP A 1 82 ? 4.702 10.279 4.129 1.00 96.25 82 ASP A O 1
ATOM 616 N N . ALA A 1 83 ? 5.959 9.818 2.321 1.00 95.88 83 ALA A N 1
ATOM 617 C CA . ALA A 1 83 ? 5.349 8.517 2.044 1.00 95.88 83 ALA A CA 1
ATOM 618 C C . ALA A 1 83 ? 5.547 7.543 3.218 1.00 95.88 83 ALA A C 1
ATOM 620 O O . ALA A 1 83 ? 4.589 6.921 3.676 1.00 95.88 83 ALA A O 1
ATOM 621 N N . LEU A 1 84 ? 6.764 7.498 3.773 1.00 96.56 84 LEU A N 1
ATOM 622 C CA . LEU A 1 84 ? 7.096 6.746 4.983 1.00 96.56 84 LEU A CA 1
ATOM 623 C C . LEU A 1 84 ? 6.197 7.148 6.159 1.00 96.56 84 LEU A C 1
ATOM 625 O O . LEU A 1 84 ? 5.669 6.294 6.869 1.00 96.56 84 LEU A O 1
ATOM 629 N N . ARG A 1 85 ? 5.996 8.455 6.371 1.00 97.19 85 ARG A N 1
ATOM 630 C CA . ARG A 1 85 ? 5.136 8.948 7.453 1.00 97.19 85 ARG A CA 1
ATOM 631 C C . ARG A 1 85 ? 3.687 8.507 7.272 1.00 97.19 85 ARG A C 1
ATOM 633 O O . ARG A 1 85 ? 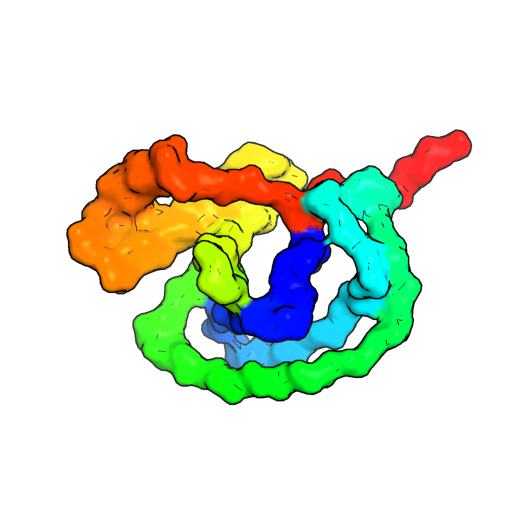3.055 8.141 8.259 1.00 97.19 85 ARG A O 1
ATOM 640 N N . GLU A 1 86 ? 3.172 8.560 6.049 1.00 97.44 86 GLU A N 1
ATOM 641 C CA . GLU A 1 86 ? 1.813 8.127 5.729 1.00 97.44 86 GLU A CA 1
ATOM 642 C C . GLU A 1 86 ? 1.628 6.617 5.928 1.00 97.44 86 GLU A C 1
ATOM 644 O O . GLU A 1 86 ? 0.683 6.215 6.605 1.00 97.44 86 GLU A O 1
ATOM 649 N N . ALA A 1 87 ? 2.569 5.794 5.456 1.00 97.44 87 ALA A N 1
ATOM 650 C CA . ALA A 1 87 ? 2.526 4.343 5.640 1.00 97.44 87 ALA A CA 1
ATOM 651 C C . ALA A 1 87 ? 2.570 3.953 7.129 1.00 97.44 87 ALA A C 1
ATOM 653 O O . ALA A 1 87 ? 1.728 3.190 7.605 1.00 97.44 87 ALA A O 1
ATOM 654 N N . CYS A 1 88 ? 3.489 4.540 7.907 1.00 97.44 88 CYS A N 1
ATOM 655 C CA . CYS A 1 88 ? 3.573 4.284 9.347 1.00 97.44 88 CYS A CA 1
ATOM 656 C C . CYS A 1 88 ? 2.329 4.771 10.104 1.00 97.44 88 CYS A C 1
ATOM 658 O O . CYS A 1 88 ? 1.902 4.139 11.071 1.00 97.44 88 CYS A O 1
ATOM 660 N N . ARG A 1 89 ? 1.742 5.898 9.682 1.00 97.00 89 ARG A N 1
ATOM 661 C CA . ARG A 1 89 ? 0.499 6.424 10.256 1.00 97.00 89 ARG A CA 1
ATOM 662 C C . ARG A 1 89 ? -0.658 5.460 10.004 1.00 97.00 89 ARG A C 1
ATOM 664 O O . ARG A 1 89 ? -1.368 5.137 10.951 1.00 97.00 89 ARG A O 1
ATOM 671 N N . GLU A 1 90 ? -0.837 4.996 8.769 1.00 97.75 90 GLU A N 1
ATOM 672 C CA . GLU A 1 90 ? -1.887 4.032 8.421 1.00 97.75 90 GLU A CA 1
ATOM 673 C C . GLU A 1 90 ? -1.708 2.719 9.198 1.00 97.75 90 GLU A C 1
ATOM 675 O O . GLU A 1 90 ? -2.664 2.231 9.798 1.00 97.75 90 GLU A O 1
ATOM 680 N N . ALA A 1 91 ? -0.478 2.200 9.295 1.00 97.56 91 ALA A N 1
ATOM 681 C CA . ALA A 1 91 ? -0.176 1.006 10.088 1.00 97.56 91 ALA A CA 1
ATOM 682 C C . ALA A 1 91 ? -0.534 1.180 11.576 1.00 97.56 91 ALA A C 1
ATOM 684 O O . ALA A 1 91 ? -1.101 0.275 12.192 1.00 97.56 91 ALA A O 1
ATOM 685 N N . ALA A 1 92 ? -0.237 2.345 12.162 1.00 97.31 92 ALA A N 1
ATOM 686 C CA . ALA A 1 92 ? -0.556 2.625 13.561 1.00 97.31 92 ALA A CA 1
ATOM 687 C C . ALA A 1 92 ? -2.073 2.698 13.794 1.00 97.31 92 ALA A C 1
ATOM 689 O O . ALA A 1 92 ? -2.566 2.139 14.774 1.00 97.31 92 ALA A O 1
ATOM 690 N N . TYR A 1 93 ? -2.819 3.333 12.882 1.00 96.38 93 TYR A N 1
ATOM 691 C CA . TYR A 1 93 ? -4.283 3.370 12.945 1.00 96.38 93 TYR A CA 1
ATOM 692 C C . TYR A 1 93 ? -4.910 1.990 12.760 1.00 96.38 93 TYR A C 1
ATOM 694 O O . TYR A 1 93 ? -5.866 1.673 13.466 1.00 96.38 93 TYR A O 1
ATOM 702 N N . LEU A 1 94 ? -4.370 1.162 11.862 1.00 95.62 94 LEU A N 1
ATOM 703 C CA . LEU A 1 94 ? -4.815 -0.218 11.688 1.00 95.62 94 LEU A CA 1
ATOM 704 C C . LEU A 1 94 ? -4.651 -1.009 12.993 1.00 95.62 94 LEU A C 1
ATOM 706 O O . LEU A 1 94 ? -5.611 -1.600 13.480 1.00 95.62 94 LEU A O 1
ATOM 710 N N . LEU A 1 95 ? -3.461 -0.972 13.600 1.00 95.06 95 LEU A N 1
ATOM 711 C CA . LEU A 1 95 ? -3.192 -1.684 14.853 1.00 95.06 95 LEU A CA 1
ATOM 712 C C . LEU A 1 95 ? -4.084 -1.205 16.001 1.00 95.06 95 LEU A C 1
ATOM 714 O O . LEU A 1 95 ? -4.716 -2.028 16.660 1.00 95.06 95 LEU A O 1
ATOM 718 N N . ALA A 1 96 ? -4.167 0.108 16.223 1.00 95.06 96 ALA A N 1
ATOM 719 C CA . ALA A 1 96 ? -4.995 0.680 17.285 1.00 95.06 96 ALA A CA 1
ATOM 720 C C . ALA A 1 96 ? -6.506 0.500 17.033 1.00 95.06 96 ALA A C 1
ATOM 722 O O . ALA A 1 96 ? -7.299 0.514 17.970 1.00 95.06 96 ALA A O 1
ATOM 723 N N . GLY A 1 97 ? -6.923 0.346 15.773 1.00 92.88 97 GLY A N 1
ATOM 724 C CA . GLY A 1 97 ? -8.317 0.117 15.395 1.00 92.88 97 GLY A CA 1
ATOM 725 C C . GLY A 1 97 ? -8.782 -1.329 15.579 1.00 92.88 97 GLY A C 1
ATOM 726 O O . GLY A 1 97 ? -9.967 -1.555 15.829 1.00 92.88 97 GLY A O 1
ATOM 727 N N . GLU A 1 98 ? -7.875 -2.303 15.466 1.00 92.06 98 GLU A N 1
ATOM 728 C CA . GLU A 1 98 ? -8.197 -3.726 15.646 1.00 92.06 98 GLU A CA 1
ATOM 729 C C . GLU A 1 98 ? -7.878 -4.252 17.058 1.00 9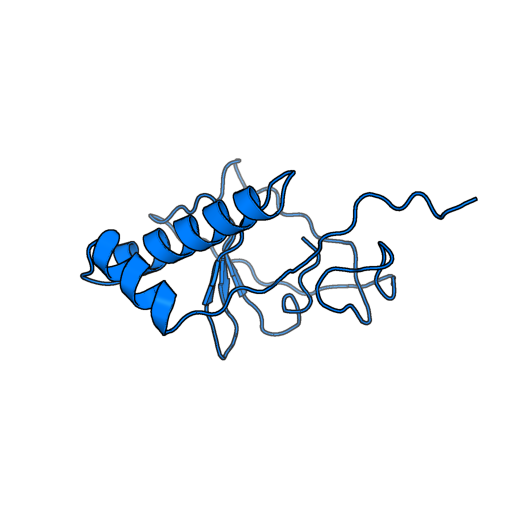2.06 98 GLU A C 1
ATOM 731 O O . GLU A 1 98 ? -8.459 -5.251 17.485 1.00 92.06 98 GLU A O 1
ATOM 736 N N . TRP A 1 99 ? -6.973 -3.598 17.794 1.00 91.88 99 TRP A N 1
ATOM 737 C CA . TRP A 1 99 ? -6.477 -4.063 19.095 1.00 91.88 99 TRP A CA 1
ATOM 738 C C . TRP A 1 99 ? -6.648 -2.998 20.176 1.00 91.88 99 TRP A C 1
ATOM 740 O O . TRP A 1 99 ? -6.794 -1.812 19.903 1.00 91.88 99 TRP A O 1
ATOM 750 N N . ILE A 1 100 ? -6.607 -3.424 21.440 1.00 93.06 100 ILE A N 1
ATOM 751 C CA . ILE A 1 100 ? -6.711 -2.528 22.599 1.00 93.06 100 ILE A CA 1
ATOM 752 C C . ILE A 1 100 ? -5.340 -1.879 22.852 1.00 93.06 100 ILE A C 1
ATOM 754 O O . ILE A 1 100 ? -4.660 -2.213 23.819 1.00 93.06 100 ILE A O 1
ATOM 758 N N . LEU A 1 101 ? -4.921 -1.000 21.941 1.00 95.56 101 LEU A N 1
ATOM 759 C CA . LEU A 1 101 ? -3.688 -0.215 22.016 1.00 95.56 101 LEU A CA 1
ATOM 760 C C . LEU A 1 101 ? -4.009 1.268 21.822 1.00 95.56 101 LEU A C 1
ATOM 762 O O . LEU A 1 101 ? -4.874 1.623 21.020 1.00 95.56 101 LEU A O 1
ATOM 766 N N . SER A 1 102 ? -3.285 2.144 22.517 1.00 96.88 102 SER A N 1
ATOM 767 C CA . SER A 1 102 ? -3.230 3.554 22.127 1.00 96.88 102 SER A CA 1
ATOM 768 C C . SER A 1 102 ? -2.455 3.728 20.813 1.00 96.88 102 SER A C 1
ATOM 770 O O . SER A 1 102 ? -1.722 2.835 20.375 1.00 96.88 102 SER A O 1
ATOM 772 N N . LEU A 1 103 ? -2.581 4.895 20.172 1.00 95.81 103 LEU A N 1
ATOM 773 C CA . LEU A 1 103 ? -1.792 5.197 18.972 1.00 95.81 103 LEU A CA 1
ATOM 774 C C . LEU A 1 103 ? -0.293 5.253 19.282 1.00 95.81 103 LEU A C 1
ATOM 776 O O . LEU A 1 103 ? 0.520 4.821 18.468 1.00 95.81 103 LEU A O 1
ATOM 780 N N . GLU A 1 104 ? 0.078 5.755 20.458 1.00 96.38 104 GLU A N 1
ATOM 781 C CA . GLU A 1 104 ? 1.461 5.813 20.917 1.00 96.38 104 GLU A CA 1
ATOM 782 C C . GLU A 1 104 ? 2.040 4.408 21.124 1.00 96.38 104 GLU A C 1
ATOM 784 O O . GLU A 1 104 ? 3.153 4.130 20.678 1.00 96.38 104 GLU A O 1
ATOM 789 N N . GLU A 1 105 ? 1.279 3.504 21.748 1.00 97.56 105 GLU A N 1
ATOM 790 C CA . GLU A 1 105 ? 1.677 2.105 21.940 1.00 97.56 105 GLU A CA 1
ATOM 791 C C . GLU A 1 105 ? 1.812 1.373 20.604 1.00 97.56 105 GLU A C 1
ATOM 793 O O . GLU A 1 105 ? 2.814 0.692 20.377 1.00 97.56 105 GLU A O 1
ATOM 798 N N . ALA A 1 106 ? 0.846 1.556 19.698 1.00 97.56 106 ALA A N 1
ATOM 799 C CA . ALA A 1 106 ? 0.902 0.996 18.353 1.00 97.56 106 ALA A CA 1
ATOM 800 C C . ALA A 1 106 ? 2.147 1.484 17.598 1.0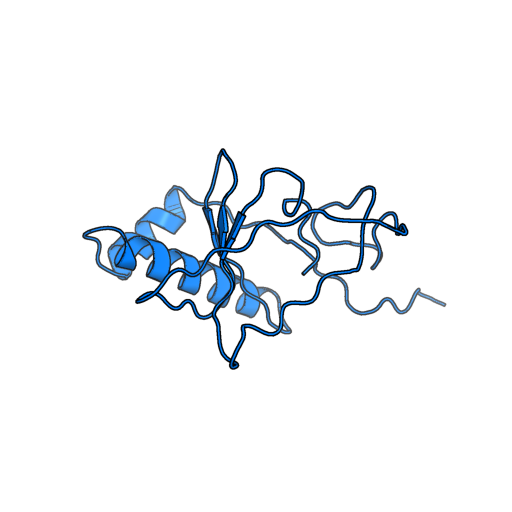0 97.56 106 ALA A C 1
ATOM 802 O O . ALA A 1 106 ? 2.868 0.682 17.008 1.00 97.56 106 ALA A O 1
ATOM 803 N N . PHE A 1 107 ? 2.452 2.782 17.663 1.00 95.75 107 PHE A N 1
ATOM 804 C CA . PHE A 1 107 ? 3.617 3.351 16.990 1.00 95.75 107 PHE A CA 1
ATOM 805 C C . PHE A 1 107 ? 4.947 2.846 17.573 1.00 95.75 107 PHE A C 1
ATOM 807 O O . PHE A 1 107 ? 5.870 2.524 16.823 1.00 95.75 107 PHE A O 1
ATOM 814 N N . ILE A 1 108 ? 5.047 2.715 18.901 1.00 97.00 108 ILE A N 1
ATOM 815 C CA . ILE A 1 108 ? 6.223 2.120 19.556 1.00 97.00 108 ILE A CA 1
ATOM 816 C C . ILE A 1 108 ? 6.393 0.659 19.132 1.00 97.00 108 ILE A C 1
ATOM 818 O O . ILE A 1 108 ? 7.508 0.254 18.809 1.00 97.00 108 ILE A O 1
ATOM 822 N N . LEU A 1 109 ? 5.307 -0.121 19.098 1.00 96.50 109 LEU A N 1
ATOM 823 C CA . LEU A 1 109 ? 5.342 -1.519 18.674 1.00 96.50 109 LEU A CA 1
ATOM 824 C C . LEU A 1 109 ? 5.816 -1.660 17.223 1.00 96.50 109 LEU A C 1
ATOM 826 O O . LEU A 1 109 ? 6.677 -2.494 16.946 1.00 96.50 109 LEU A O 1
ATOM 830 N N . LEU A 1 110 ? 5.305 -0.827 16.313 1.00 96.94 110 LEU A N 1
ATOM 831 C CA . LEU A 1 110 ? 5.754 -0.807 14.919 1.00 96.94 110 LEU A CA 1
ATOM 832 C C . LEU A 1 110 ? 7.263 -0.561 14.824 1.00 96.94 110 LEU A C 1
ATOM 834 O O . LEU A 1 110 ? 7.951 -1.296 14.130 1.00 96.94 110 LEU A O 1
ATOM 838 N N . SER A 1 111 ? 7.800 0.389 15.592 1.00 96.81 111 SER A N 1
ATOM 839 C CA . SER A 1 111 ? 9.235 0.720 15.581 1.00 96.81 111 SER A CA 1
ATOM 840 C C . SER A 1 111 ? 10.163 -0.458 15.929 1.00 96.81 111 SER A C 1
ATOM 842 O O . SER A 1 111 ? 11.322 -0.475 15.523 1.00 96.81 111 SER A O 1
ATOM 844 N N . ILE A 1 112 ? 9.676 -1.450 16.685 1.00 97.12 112 ILE A N 1
ATOM 845 C CA . ILE A 1 112 ? 10.484 -2.600 17.127 1.00 97.12 112 ILE A CA 1
ATOM 846 C C . ILE A 1 112 ? 10.136 -3.923 16.432 1.00 97.12 112 ILE A C 1
ATOM 848 O O . ILE A 1 112 ? 10.860 -4.904 16.614 1.00 97.12 112 ILE A O 1
ATOM 852 N N . ARG A 1 113 ? 9.013 -3.996 15.704 1.00 96.12 113 ARG A N 1
ATOM 853 C CA . ARG A 1 113 ? 8.490 -5.251 15.132 1.00 96.12 113 ARG A CA 1
ATOM 854 C C . ARG A 1 113 ? 8.002 -5.154 13.690 1.00 96.12 113 ARG A C 1
ATOM 856 O O . ARG A 1 113 ? 7.688 -6.204 13.138 1.00 96.12 113 ARG A O 1
ATOM 863 N N . ALA A 1 114 ? 7.906 -3.961 13.115 1.00 96.69 114 ALA A N 1
ATOM 864 C CA . ALA A 1 114 ? 7.535 -3.779 11.721 1.00 96.69 114 ALA A CA 1
ATOM 865 C C . ALA A 1 114 ? 8.744 -3.372 10.882 1.00 96.69 114 ALA A C 1
ATOM 867 O O . ALA A 1 114 ? 9.666 -2.711 11.361 1.00 96.69 114 ALA A O 1
ATOM 868 N N . ASP A 1 115 ? 8.675 -3.734 9.610 1.00 96.75 115 ASP A N 1
ATOM 869 C CA . ASP A 1 115 ? 9.607 -3.324 8.575 1.00 96.75 115 ASP A CA 1
ATOM 870 C C . ASP A 1 115 ? 8.893 -2.368 7.618 1.00 96.75 115 ASP A C 1
ATOM 872 O O . ASP A 1 115 ? 7.675 -2.447 7.430 1.00 96.75 115 ASP A O 1
ATOM 876 N N . VAL A 1 116 ? 9.650 -1.461 7.002 1.00 94.50 116 VAL A N 1
ATOM 877 C CA . VAL A 1 116 ? 9.142 -0.630 5.908 1.00 94.50 116 VAL A CA 1
ATOM 878 C C . VAL A 1 116 ? 9.872 -0.978 4.618 1.00 94.50 116 VAL A C 1
ATOM 880 O O . VAL A 1 116 ? 11.102 -0.989 4.578 1.00 94.50 116 VAL A O 1
ATOM 883 N N . GLY A 1 117 ? 9.096 -1.276 3.577 1.00 94.12 117 GLY A N 1
ATOM 884 C CA . GLY A 1 117 ? 9.577 -1.529 2.220 1.00 94.12 117 GLY A CA 1
ATOM 885 C C . GLY A 1 117 ? 9.350 -0.337 1.291 1.00 94.12 117 GLY A C 1
ATOM 886 O O . GLY A 1 117 ? 8.676 0.634 1.647 1.00 94.12 117 GLY A O 1
ATOM 887 N N . VAL A 1 118 ? 9.906 -0.420 0.082 1.00 95.75 118 VAL A N 1
ATOM 888 C CA . VAL A 1 118 ? 9.722 0.580 -0.977 1.00 95.75 118 VAL A CA 1
ATOM 889 C C . VAL A 1 118 ? 9.093 -0.104 -2.180 1.00 95.75 118 VAL A C 1
ATOM 891 O O . VAL A 1 118 ? 9.794 -0.793 -2.906 1.00 95.75 118 VAL A O 1
ATOM 894 N N . ALA A 1 119 ? 7.805 0.147 -2.420 1.00 96.06 119 ALA A N 1
ATOM 895 C CA . ALA A 1 119 ? 7.109 -0.360 -3.602 1.00 96.06 119 ALA A CA 1
ATOM 896 C C . ALA A 1 119 ? 7.759 0.184 -4.890 1.00 96.06 119 ALA A C 1
ATOM 898 O O . ALA A 1 119 ? 8.502 -0.519 -5.569 1.00 96.06 119 ALA A O 1
ATOM 899 N N . GLN A 1 120 ? 7.623 1.491 -5.128 1.00 93.62 120 GLN A N 1
ATOM 900 C CA . GLN A 1 120 ? 8.338 2.206 -6.185 1.00 93.62 120 GLN A CA 1
ATOM 901 C C . GLN A 1 120 ? 8.928 3.523 -5.677 1.00 93.62 120 GLN A C 1
ATOM 903 O O . GLN A 1 120 ? 8.407 4.141 -4.744 1.00 93.62 120 GLN A O 1
ATOM 908 N N . ALA A 1 121 ? 10.027 3.949 -6.297 1.00 89.88 121 ALA A N 1
ATOM 909 C CA . ALA A 1 121 ? 10.642 5.259 -6.086 1.00 89.88 121 ALA A CA 1
ATOM 910 C C . ALA A 1 121 ? 11.058 5.924 -7.409 1.00 89.88 121 ALA A C 1
ATOM 912 O O . ALA A 1 121 ? 11.818 6.901 -7.415 1.00 89.88 121 ALA A O 1
ATOM 913 N N . CYS A 1 122 ? 10.590 5.398 -8.541 1.00 82.88 122 CYS A N 1
ATOM 914 C CA . CYS A 1 122 ? 10.884 5.969 -9.838 1.00 82.88 122 CYS A CA 1
ATOM 915 C C . CYS A 1 122 ? 10.087 7.264 -10.045 1.00 82.88 122 CYS A C 1
ATOM 917 O O . CYS A 1 122 ? 8.889 7.358 -9.789 1.00 82.88 122 CYS A O 1
ATOM 919 N N . LYS A 1 123 ? 10.754 8.292 -10.563 1.00 67.00 123 LYS A N 1
ATOM 920 C CA . LYS A 1 123 ? 10.064 9.353 -11.310 1.00 67.00 123 LYS A CA 1
ATOM 921 C C . LYS A 1 123 ? 9.896 8.828 -12.745 1.00 67.00 123 LYS A C 1
ATOM 923 O O . LYS A 1 123 ? 10.763 8.052 -13.149 1.00 67.00 123 LYS A O 1
ATOM 928 N N . PRO A 1 124 ? 8.860 9.217 -13.523 1.00 51.62 124 PRO A N 1
ATOM 929 C CA . PRO A 1 124 ? 8.780 8.852 -14.939 1.00 51.62 124 PRO A CA 1
ATOM 930 C C . PRO A 1 124 ? 10.133 9.144 -15.584 1.00 51.62 124 PRO A C 1
ATOM 932 O O . PRO A 1 124 ? 10.570 10.294 -15.588 1.00 51.62 124 PRO A O 1
ATOM 935 N N . SER A 1 125 ? 10.832 8.081 -15.984 1.00 39.34 125 SER A N 1
ATOM 936 C CA . SER A 1 125 ? 12.267 8.108 -16.255 1.00 39.34 125 SER A CA 1
ATOM 937 C C . SER A 1 125 ? 12.570 9.089 -17.389 1.00 39.34 125 SER A C 1
ATOM 939 O O . SER A 1 125 ? 12.175 8.831 -18.529 1.00 39.34 125 SER A O 1
ATOM 941 N N . PRO A 1 126 ? 13.288 10.206 -17.155 1.00 43.75 126 PRO A N 1
ATOM 942 C CA . PRO A 1 126 ? 14.157 10.699 -18.192 1.00 43.75 126 PRO A CA 1
ATOM 943 C C . PRO A 1 126 ? 15.382 9.788 -18.120 1.00 43.75 126 PRO A C 1
ATOM 945 O O . PRO A 1 126 ? 16.199 9.904 -17.203 1.00 43.75 126 PRO A O 1
ATOM 948 N N . LEU A 1 127 ? 15.517 8.869 -19.076 1.00 42.53 127 LEU A N 1
ATOM 949 C CA . LEU A 1 127 ? 16.838 8.327 -19.386 1.00 42.53 127 LEU A CA 1
ATOM 950 C C . LEU A 1 127 ? 17.845 9.501 -19.387 1.00 42.53 127 LEU A C 1
ATOM 952 O O . LEU A 1 127 ? 17.483 10.602 -19.830 1.00 42.53 127 LEU A O 1
ATOM 956 N N . PRO A 1 128 ? 19.093 9.329 -18.918 1.00 47.81 128 PRO A N 1
ATOM 957 C CA . PRO A 1 128 ? 20.123 10.279 -19.316 1.00 47.81 128 PRO A CA 1
ATOM 958 C C . PRO A 1 128 ? 20.153 10.341 -20.861 1.00 47.81 128 PRO A C 1
ATOM 960 O O . PRO A 1 128 ? 19.797 9.343 -21.498 1.00 47.81 128 PRO A O 1
ATOM 963 N N . PRO A 1 129 ? 20.508 11.487 -21.475 1.00 46.66 129 PRO A N 1
ATOM 964 C CA . PRO A 1 129 ? 20.697 11.548 -22.924 1.00 46.66 129 PRO A CA 1
ATOM 965 C C . PRO A 1 129 ? 21.683 10.485 -23.424 1.00 46.66 129 PRO A C 1
ATOM 967 O O . PRO A 1 129 ? 22.612 10.126 -22.660 1.00 46.66 129 PRO A O 1
#

Radius of gyration: 16.08 Å; Cα contacts (8 Å, |Δi|>4): 158; chains: 1; bounding box: 41×28×46 Å

pLDDT: mean 93.16, std 11.13, range [39.34, 98.19]

Organism: NCBI:txid349277

Solvent-accessible surface area (backbone atoms only — not comparable to full-atom values): 8220 Å² total; per-residue (Å²): 123,61,42,76,74,78,46,92,84,43,45,74,49,69,56,75,86,52,89,88,57,73,84,83,87,75,89,39,56,82,45,62,55,73,22,28,78,81,52,60,55,44,75,46,91,77,86,83,90,84,86,87,82,85,76,78,99,66,80,55,95,42,44,35,37,37,51,100,86,48,77,46,45,37,45,81,55,97,47,69,76,55,11,52,50,42,15,54,49,44,42,18,52,52,46,27,70,77,42,102,43,51,58,68,55,28,45,55,48,39,75,78,74,56,85,87,86,52,35,55,69,50,61,89,62,76,70,79,133

Nearest PDB structures (foldseek):
  2ii1-assembly2_B  TM=9.392E-01  e=3.094E-04  Halalkalibacterium halodurans
  5ubu-assembly1_A  TM=9.698E-01  e=6.464E-04  Yersinia enterocolitica subsp. palearctica Y11
  3tkk-assembly2_D  TM=9.125E-01  e=2.158E-03  Caldanaerobacter subterraneus subsp. tengcongensis
  2l6m-assembly1_A  TM=5.295E-01  e=2.989E+00  Schizosaccharomyces pombe

Secondary structure (DSSP, 8-state):
---TT-STT-EEEPPP-STT-------EESS--TB-TTS--SEE-----------TT---SS-EEE-SS-EEE----SSHHHHHHHHHHHHHHHHHHHSS--HHHHHHHHHHH-----SB---S-----

Mean predicted aligned error: 4.06 Å

Foldseek 3Di:
DQAQVPDPQKDKDDFQDDPPSPDDDDFDAPDADFASVQQHHNTDDDDDDDDDDDDPPDGFPFMWMDHPVDIFAFADDPDPVRRVVRRLQRQLCVDVVVDVDDSVRSSVCCVPPNDDTGSHNDDNDPDDD

InterPro domains:
  IPR004304 Acetamidase/Formamidase [PF03069] (8-60)
  IPR004304 Acetamidase/Formamidase [PTHR31891] (1-124)

Sequence (129 aa):
MDDHLHGVGTKIYFPVRQPGGMFGVGDMHASMGDGEICGTGVEIAGEVTVRFDLLKGKQGAWPVSETEEAWIAHGTAIEYPDALREACREAAYLLAGEWILSLEEAFILLSIRADVGVAQACKPSPLPP